Protein AF-A0A7C5DK34-F1 (afdb_monomer_lite)

Structure (mmCIF, N/CA/C/O backbone):
data_AF-A0A7C5DK34-F1
#
_entry.id   AF-A0A7C5DK34-F1
#
loop_
_atom_site.group_PDB
_atom_site.id
_atom_site.type_symbol
_atom_site.label_atom_id
_atom_site.label_alt_id
_atom_site.label_comp_id
_atom_site.label_asym_id
_atom_site.label_entity_id
_atom_site.label_seq_id
_atom_site.pdbx_PDB_ins_code
_atom_site.Cartn_x
_atom_site.Cartn_y
_atom_site.Cartn_z
_atom_site.occupancy
_atom_site.B_iso_or_equiv
_atom_site.auth_seq_id
_atom_site.auth_comp_id
_atom_site.auth_asym_id
_atom_site.auth_atom_id
_atom_site.pdbx_PDB_model_num
ATOM 1 N N . MET A 1 1 ? -11.237 4.353 5.960 1.00 85.38 1 MET A N 1
ATOM 2 C CA . MET A 1 1 ? -10.037 3.508 5.746 1.00 85.38 1 MET A CA 1
ATOM 3 C C . MET A 1 1 ? -8.836 4.370 5.378 1.00 85.38 1 MET A C 1
ATOM 5 O O . MET A 1 1 ? -8.952 5.247 4.531 1.00 85.38 1 MET A O 1
ATOM 9 N N . LYS A 1 2 ? -7.676 4.144 5.995 1.00 88.75 2 LYS A N 1
ATOM 10 C CA . LYS A 1 2 ? -6.432 4.880 5.730 1.00 88.75 2 LYS A CA 1
ATOM 11 C C . LYS A 1 2 ? -5.481 4.035 4.894 1.00 88.75 2 LYS A C 1
ATOM 13 O O . LYS A 1 2 ? -5.095 2.943 5.308 1.00 88.75 2 LYS A O 1
ATOM 18 N N . VAL A 1 3 ? -5.072 4.565 3.749 1.00 89.31 3 VAL A N 1
ATOM 19 C CA . VAL A 1 3 ? -4.188 3.882 2.805 1.00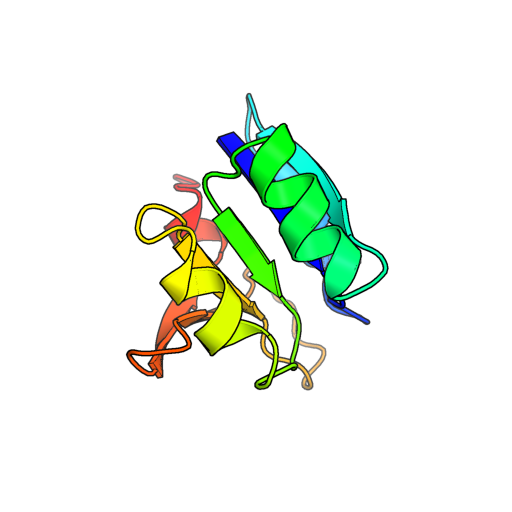 89.31 3 VAL A CA 1
ATOM 20 C C . VAL A 1 3 ? -2.881 4.655 2.687 1.00 89.31 3 VAL A C 1
ATOM 22 O O . VAL A 1 3 ? -2.892 5.854 2.413 1.00 89.31 3 VAL A O 1
ATOM 25 N N . LEU A 1 4 ? -1.749 3.977 2.883 1.00 89.25 4 LEU A N 1
ATOM 26 C CA . LEU A 1 4 ? -0.423 4.546 2.641 1.00 89.25 4 LEU A CA 1
ATOM 27 C C . LEU A 1 4 ? 0.146 4.018 1.326 1.00 89.25 4 LEU A C 1
ATOM 29 O O . LEU A 1 4 ? 0.258 2.812 1.119 1.00 89.25 4 LEU A O 1
ATOM 33 N N . LEU A 1 5 ? 0.534 4.936 0.454 1.00 89.19 5 LEU A N 1
ATOM 34 C CA . LEU A 1 5 ? 1.087 4.660 -0.861 1.00 89.19 5 LEU A CA 1
ATOM 35 C C . LEU A 1 5 ? 2.592 4.930 -0.860 1.00 89.19 5 LEU A C 1
ATOM 37 O O . LEU A 1 5 ? 3.039 5.989 -0.410 1.00 89.19 5 LEU A O 1
ATOM 41 N N . TYR A 1 6 ? 3.379 3.991 -1.385 1.00 87.56 6 TYR A N 1
ATOM 42 C CA . TYR A 1 6 ? 4.830 4.142 -1.477 1.00 87.56 6 TYR A CA 1
ATOM 43 C C . TYR A 1 6 ? 5.406 3.548 -2.769 1.00 87.56 6 TYR A C 1
ATOM 45 O O . TYR A 1 6 ? 5.197 2.378 -3.087 1.00 87.56 6 TYR A O 1
ATOM 53 N N . ASN A 1 7 ? 6.201 4.351 -3.484 1.00 82.69 7 ASN A N 1
ATOM 54 C CA . ASN A 1 7 ? 6.991 3.938 -4.653 1.00 82.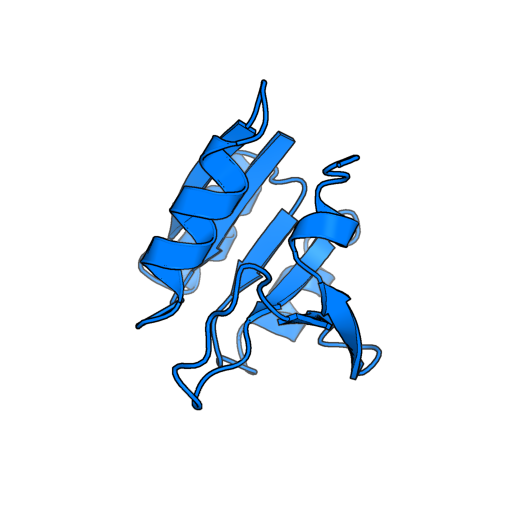69 7 ASN A CA 1
ATOM 55 C C . ASN A 1 7 ? 6.199 3.153 -5.722 1.00 82.69 7 ASN A C 1
ATOM 57 O O . ASN A 1 7 ? 6.657 2.131 -6.225 1.00 82.69 7 ASN A O 1
ATOM 61 N N . LEU A 1 8 ? 4.997 3.621 -6.063 1.00 76.25 8 LEU A N 1
ATOM 62 C CA . LEU A 1 8 ? 4.074 2.935 -6.981 1.00 76.25 8 LEU A CA 1
ATOM 63 C C . LEU A 1 8 ? 4.372 3.159 -8.473 1.00 76.25 8 LEU A C 1
ATOM 65 O O . LEU A 1 8 ? 3.707 2.563 -9.317 1.00 76.25 8 LEU A O 1
ATOM 69 N N . LYS A 1 9 ? 5.361 4.003 -8.804 1.00 78.62 9 LYS A N 1
ATOM 70 C CA . LYS A 1 9 ? 5.732 4.376 -10.181 1.00 78.62 9 LYS A CA 1
ATOM 71 C C . LYS A 1 9 ? 4.485 4.644 -11.051 1.00 78.62 9 LYS A C 1
ATOM 73 O O . LYS A 1 9 ? 3.650 5.465 -10.682 1.00 78.62 9 LYS A O 1
ATOM 78 N N . ASN A 1 10 ? 4.341 3.929 -12.167 1.00 69.88 10 ASN A N 1
ATOM 79 C CA . ASN A 1 10 ? 3.285 4.109 -13.165 1.00 69.88 10 ASN A CA 1
ATOM 80 C C . ASN A 1 10 ? 1.896 3.655 -12.683 1.00 69.88 10 ASN A C 1
ATOM 82 O O . ASN A 1 10 ? 0.890 4.081 -13.241 1.00 69.88 10 ASN A O 1
ATOM 86 N N . ALA A 1 11 ? 1.819 2.830 -11.635 1.00 70.25 11 ALA A N 1
ATOM 87 C CA . ALA A 1 11 ? 0.550 2.329 -11.110 1.00 70.25 11 ALA A CA 1
ATOM 88 C C . ALA A 1 11 ? -0.200 3.363 -10.249 1.00 70.25 11 ALA A C 1
ATOM 90 O O . ALA A 1 11 ? -1.363 3.151 -9.908 1.00 70.25 11 ALA A O 1
ATOM 91 N N . ILE A 1 12 ? 0.446 4.480 -9.882 1.00 78.88 12 ILE A N 1
ATOM 92 C CA . ILE A 1 12 ? -0.090 5.433 -8.900 1.00 78.88 12 ILE A CA 1
ATOM 93 C C . ILE A 1 12 ? -1.428 6.049 -9.326 1.00 78.88 12 ILE A C 1
ATOM 95 O O . ILE A 1 12 ? -2.330 6.146 -8.500 1.00 78.88 12 ILE A O 1
ATOM 99 N N . ILE A 1 13 ? -1.580 6.407 -10.606 1.00 78.50 13 ILE A N 1
ATOM 100 C CA . ILE A 1 13 ? -2.793 7.059 -11.123 1.00 78.50 13 ILE A CA 1
ATOM 101 C C . ILE A 1 13 ? -3.981 6.098 -11.030 1.00 78.50 13 ILE A C 1
ATOM 103 O O . ILE A 1 13 ? -4.988 6.429 -10.415 1.00 78.50 13 ILE A O 1
ATOM 107 N N . GLY A 1 14 ? -3.832 4.870 -11.539 1.00 74.94 14 GLY A N 1
ATOM 108 C CA . GLY A 1 14 ? -4.902 3.870 -11.488 1.00 74.94 14 GLY A CA 1
ATOM 109 C C . GLY A 1 14 ? -5.302 3.489 -10.059 1.00 74.94 14 GLY A C 1
ATOM 110 O O . GLY A 1 14 ? -6.472 3.205 -9.794 1.00 74.94 14 GLY A O 1
ATOM 111 N N . ILE A 1 15 ? -4.345 3.497 -9.123 1.00 79.75 15 ILE A N 1
ATOM 112 C CA . ILE A 1 15 ? -4.610 3.236 -7.703 1.00 79.75 15 ILE A CA 1
ATOM 113 C C . ILE A 1 15 ? -5.427 4.374 -7.106 1.00 79.75 15 ILE A C 1
ATOM 115 O O . ILE A 1 15 ? -6.449 4.109 -6.481 1.00 79.75 15 ILE A O 1
ATOM 119 N N . ILE A 1 16 ? -5.012 5.625 -7.319 1.00 82.06 16 ILE A N 1
ATOM 120 C CA . ILE A 1 16 ? -5.743 6.798 -6.832 1.00 82.06 16 ILE A CA 1
ATOM 121 C C . ILE A 1 16 ? -7.166 6.807 -7.403 1.00 82.06 16 ILE A C 1
ATOM 123 O O . ILE A 1 16 ? -8.116 6.938 -6.637 1.00 82.06 16 ILE A O 1
ATOM 127 N N . ASP A 1 17 ? -7.329 6.573 -8.706 1.00 81.50 17 ASP A N 1
ATOM 128 C CA . ASP A 1 17 ? -8.644 6.523 -9.358 1.00 81.50 17 ASP A CA 1
ATOM 129 C C . ASP A 1 17 ? -9.544 5.415 -8.800 1.00 81.50 17 ASP A C 1
ATOM 131 O O . ASP A 1 17 ? -10.760 5.581 -8.716 1.00 81.50 17 ASP A O 1
ATOM 135 N N . SER A 1 18 ? -8.971 4.273 -8.413 1.00 78.88 18 SER A N 1
ATOM 136 C CA . SER A 1 18 ? -9.728 3.166 -7.817 1.00 78.88 18 SER A CA 1
ATOM 137 C C . SER A 1 18 ? -10.109 3.450 -6.365 1.00 78.88 18 SER A C 1
ATOM 139 O O . SER A 1 18 ? -11.231 3.160 -5.959 1.00 78.88 18 SER A O 1
ATOM 141 N N . LEU A 1 19 ? -9.202 4.047 -5.588 1.00 83.38 19 LEU A N 1
ATOM 142 C CA . LEU A 1 19 ? -9.441 4.400 -4.187 1.00 83.38 19 LEU A CA 1
ATOM 143 C C . LEU A 1 19 ? -10.425 5.571 -4.047 1.00 83.38 19 LEU A C 1
ATOM 145 O O . LEU A 1 19 ? -11.255 5.553 -3.147 1.00 83.38 19 LEU A O 1
ATOM 149 N N . ASN A 1 20 ? -10.401 6.544 -4.961 1.00 81.00 20 ASN A N 1
ATOM 150 C CA . ASN A 1 20 ? -11.334 7.678 -4.966 1.00 81.00 20 ASN A CA 1
ATOM 151 C C . ASN A 1 20 ? -12.798 7.280 -5.214 1.00 81.00 20 ASN A C 1
ATOM 153 O O . ASN A 1 20 ? -13.691 8.088 -4.984 1.00 81.00 20 ASN A O 1
ATOM 157 N N . LYS A 1 21 ? -13.064 6.057 -5.694 1.00 78.88 21 LYS A N 1
ATOM 158 C CA . LYS A 1 21 ? -14.432 5.532 -5.867 1.00 78.88 21 LYS A CA 1
ATOM 159 C C . LYS A 1 21 ? -15.068 5.073 -4.559 1.00 78.88 21 LYS A C 1
ATOM 161 O O . LYS A 1 21 ? -16.231 4.684 -4.567 1.00 78.88 21 LYS A O 1
ATOM 166 N N . LEU A 1 22 ? -14.305 5.050 -3.472 1.00 77.19 22 LEU A N 1
ATOM 167 C CA . LEU A 1 22 ? -14.803 4.661 -2.169 1.00 77.19 22 LEU A CA 1
ATOM 168 C C . LEU A 1 22 ? -15.038 5.873 -1.290 1.00 77.19 22 LEU A C 1
ATOM 170 O O . LEU A 1 22 ? -14.166 6.729 -1.139 1.00 77.19 22 LEU A O 1
ATOM 174 N N . ASP A 1 23 ? -16.189 5.864 -0.634 1.00 74.25 23 ASP A N 1
ATOM 175 C CA . ASP A 1 23 ? -16.466 6.789 0.446 1.00 74.25 23 ASP A CA 1
ATOM 176 C C . ASP A 1 23 ? -15.570 6.471 1.655 1.00 74.25 23 ASP A C 1
ATOM 178 O O . ASP A 1 23 ? -15.286 5.312 1.970 1.00 74.25 23 ASP A O 1
ATOM 182 N N . ASP A 1 24 ? -15.125 7.526 2.340 1.00 83.31 24 ASP A N 1
ATOM 183 C CA . ASP A 1 24 ? -14.390 7.442 3.608 1.00 83.31 24 ASP A CA 1
ATOM 184 C C . ASP A 1 24 ? -12.972 6.827 3.507 1.00 83.31 24 ASP A C 1
ATOM 186 O O . ASP A 1 24 ? -12.488 6.136 4.412 1.00 83.31 24 ASP A O 1
ATOM 190 N N . ILE A 1 25 ? -12.261 7.085 2.400 1.00 84.44 25 ILE A N 1
ATOM 191 C CA . ILE A 1 25 ? -10.827 6.792 2.246 1.00 84.44 25 ILE A CA 1
ATOM 192 C C . ILE A 1 25 ? -9.954 8.020 2.541 1.00 84.44 25 ILE A C 1
ATOM 194 O O . ILE A 1 25 ? -10.191 9.118 2.052 1.00 84.44 25 ILE A O 1
ATOM 198 N N . SER A 1 26 ? -8.866 7.813 3.286 1.00 88.50 26 SER A N 1
ATOM 199 C CA . SER A 1 26 ? -7.773 8.780 3.441 1.00 88.50 26 SER A CA 1
ATOM 200 C C . SER A 1 26 ? -6.499 8.239 2.801 1.00 88.50 26 SER A C 1
ATOM 202 O O . SER A 1 26 ? -5.946 7.237 3.263 1.00 88.50 26 SER A O 1
ATOM 204 N N . ILE A 1 27 ? -6.031 8.899 1.741 1.00 89.00 27 ILE A N 1
ATOM 205 C CA . ILE A 1 27 ? -4.817 8.518 1.013 1.00 89.00 27 ILE A CA 1
ATOM 206 C C . ILE A 1 27 ? -3.633 9.324 1.550 1.00 89.00 27 ILE A C 1
ATOM 208 O O . ILE A 1 27 ? -3.665 10.552 1.595 1.00 89.00 27 ILE A O 1
ATOM 212 N N . HIS A 1 28 ? -2.568 8.628 1.930 1.00 90.88 28 HIS A N 1
ATOM 213 C CA . HIS A 1 28 ? -1.309 9.215 2.372 1.00 90.88 28 HIS A CA 1
ATOM 214 C C . HIS A 1 28 ? -0.163 8.721 1.494 1.00 90.88 28 HIS A C 1
ATOM 216 O O . HIS A 1 28 ? -0.182 7.589 1.015 1.00 90.88 28 HIS A O 1
ATOM 222 N N . PHE A 1 29 ? 0.865 9.548 1.322 1.00 89.19 29 PHE A N 1
ATOM 223 C CA . PHE A 1 29 ? 2.016 9.234 0.479 1.00 89.19 29 PHE A CA 1
ATOM 224 C C . PHE A 1 29 ? 3.300 9.243 1.302 1.00 89.19 29 PHE A C 1
ATOM 226 O O . PHE A 1 29 ? 3.522 10.150 2.102 1.00 89.19 29 PHE A O 1
ATOM 233 N N . ALA A 1 30 ? 4.156 8.251 1.076 1.00 87.62 30 ALA A N 1
ATOM 234 C CA . ALA A 1 30 ? 5.526 8.230 1.571 1.00 87.62 30 ALA A CA 1
ATOM 235 C C . ALA A 1 30 ? 6.500 8.400 0.399 1.00 87.62 30 ALA A C 1
ATOM 237 O O . ALA A 1 30 ? 6.329 7.777 -0.651 1.00 87.62 30 ALA A O 1
ATOM 238 N N . VAL A 1 31 ? 7.535 9.222 0.588 1.00 83.06 31 VAL A N 1
ATOM 239 C CA . VAL A 1 31 ? 8.550 9.495 -0.447 1.00 83.06 31 VAL A CA 1
ATOM 240 C C . VAL A 1 31 ? 9.835 8.688 -0.243 1.00 83.06 31 VAL A C 1
ATOM 242 O O . VAL A 1 31 ? 10.542 8.408 -1.206 1.00 83.06 31 VAL A O 1
ATOM 245 N N . SER A 1 32 ? 10.110 8.229 0.981 1.00 84.38 32 SER A N 1
ATOM 246 C CA . SER A 1 32 ? 11.254 7.372 1.313 1.00 84.38 32 SER A CA 1
ATOM 247 C C . SER A 1 32 ? 10.856 6.185 2.197 1.00 84.38 32 SER A C 1
ATOM 249 O O . SER A 1 32 ? 9.787 6.191 2.804 1.00 84.38 32 SER A O 1
ATOM 251 N N . GLU A 1 33 ? 11.724 5.171 2.312 1.00 80.69 33 GLU A N 1
ATOM 252 C CA . GLU A 1 33 ? 11.482 4.021 3.203 1.00 80.69 33 GLU A CA 1
ATOM 253 C C . GLU A 1 33 ? 11.288 4.470 4.660 1.00 80.69 33 GLU A C 1
ATOM 255 O O . GLU A 1 33 ? 10.383 3.995 5.343 1.00 80.69 33 GLU A O 1
ATOM 260 N N . ASN A 1 34 ? 12.093 5.438 5.114 1.00 81.50 34 ASN A N 1
ATOM 261 C CA . ASN A 1 34 ? 12.012 6.011 6.460 1.00 81.50 34 ASN A CA 1
ATOM 262 C C . ASN A 1 34 ? 10.677 6.725 6.708 1.00 81.50 34 ASN A C 1
ATOM 264 O O . ASN A 1 34 ? 10.135 6.667 7.820 1.00 81.50 34 ASN A O 1
ATOM 268 N N . ASP A 1 35 ? 10.121 7.352 5.671 1.00 85.50 35 ASP A N 1
ATOM 269 C CA . ASP A 1 35 ? 8.801 7.972 5.746 1.00 85.50 35 ASP A CA 1
ATOM 270 C C . ASP A 1 35 ? 7.705 6.929 5.861 1.00 85.50 35 ASP A C 1
ATOM 272 O O . ASP A 1 35 ? 6.765 7.153 6.618 1.00 85.50 35 ASP A O 1
ATOM 276 N N . VAL A 1 36 ? 7.831 5.768 5.202 1.00 84.69 36 VAL A N 1
ATOM 277 C CA . VAL A 1 36 ? 6.837 4.694 5.346 1.00 84.69 36 VAL A CA 1
ATOM 278 C C . VAL A 1 36 ? 6.682 4.330 6.819 1.00 84.69 36 VAL A C 1
ATOM 280 O O . VAL A 1 36 ? 5.561 4.303 7.320 1.00 84.69 36 VAL A O 1
ATOM 283 N N . PHE A 1 37 ? 7.781 4.140 7.552 1.00 82.62 37 PHE A N 1
ATOM 284 C CA . PHE A 1 37 ? 7.720 3.822 8.983 1.00 82.62 37 PHE A CA 1
ATOM 285 C C . PHE A 1 37 ? 7.163 4.978 9.818 1.00 82.62 37 PHE A C 1
ATOM 287 O O . PHE A 1 37 ? 6.293 4.776 10.668 1.00 82.62 37 PHE A O 1
ATOM 294 N N . SER A 1 38 ? 7.664 6.191 9.585 1.00 85.31 38 SER A N 1
ATOM 295 C CA . SER A 1 38 ? 7.309 7.372 10.379 1.00 85.31 38 SER A CA 1
ATOM 296 C C . SER A 1 38 ? 5.848 7.774 10.189 1.00 85.31 38 SER A C 1
ATOM 298 O O . SER A 1 38 ? 5.152 8.072 11.159 1.00 85.31 38 SER A O 1
ATOM 300 N N . ILE A 1 39 ? 5.365 7.743 8.947 1.00 87.56 39 ILE A N 1
ATOM 301 C CA . ILE A 1 39 ? 3.971 8.007 8.599 1.00 87.56 39 ILE A CA 1
ATOM 302 C C . ILE A 1 39 ? 3.097 6.873 9.120 1.00 87.56 39 ILE A C 1
ATOM 304 O O . ILE A 1 39 ? 2.108 7.168 9.786 1.00 87.56 39 ILE A O 1
ATOM 308 N N . SER A 1 40 ? 3.487 5.604 8.933 1.00 85.12 40 SER A N 1
ATOM 309 C CA . SER A 1 40 ? 2.708 4.460 9.435 1.00 85.12 40 SER A CA 1
ATOM 310 C C . SER A 1 40 ? 2.451 4.551 10.938 1.00 85.12 40 SER A C 1
ATOM 312 O O . SER A 1 40 ? 1.320 4.359 11.374 1.00 85.12 40 SER A O 1
ATOM 314 N N . LYS A 1 41 ? 3.457 4.940 11.735 1.00 84.56 41 LYS A N 1
ATOM 315 C CA . LYS A 1 41 ? 3.287 5.158 13.183 1.00 84.56 41 LYS A CA 1
ATOM 316 C C . LYS A 1 41 ? 2.304 6.283 13.517 1.00 84.56 41 LYS A C 1
ATOM 318 O O . LYS A 1 41 ? 1.581 6.177 14.504 1.00 84.56 41 LYS A O 1
ATOM 323 N N . LYS A 1 42 ? 2.292 7.361 12.726 1.00 86.44 42 LYS A N 1
ATOM 324 C CA . LYS A 1 42 ? 1.439 8.538 12.956 1.00 86.44 42 LYS A CA 1
ATOM 325 C C . LYS A 1 42 ? -0.009 8.286 12.552 1.00 86.44 42 LYS A C 1
ATOM 327 O O . LYS A 1 42 ? -0.917 8.586 13.318 1.00 86.44 42 LYS A O 1
ATOM 332 N N . ILE A 1 43 ? -0.224 7.763 11.347 1.00 87.69 43 ILE A N 1
ATOM 333 C CA . ILE A 1 43 ? -1.569 7.647 10.773 1.00 87.69 43 ILE A CA 1
ATOM 334 C C . ILE A 1 43 ? -2.240 6.321 11.127 1.00 87.69 43 ILE A C 1
ATOM 336 O O . ILE A 1 43 ? -3.470 6.284 11.129 1.00 87.69 43 ILE A O 1
ATOM 340 N N . LYS A 1 44 ? -1.446 5.283 11.448 1.00 86.75 44 LYS A N 1
ATOM 341 C CA . LYS A 1 44 ? -1.871 3.884 11.619 1.00 86.75 44 LYS A CA 1
ATOM 342 C C . LYS A 1 44 ? -2.724 3.423 10.426 1.00 86.75 44 LYS A C 1
ATOM 344 O O . LYS A 1 44 ? -3.945 3.373 10.553 1.00 86.75 44 LYS A O 1
ATOM 349 N N . PRO A 1 45 ? -2.115 3.215 9.243 1.00 87.62 45 PRO A N 1
ATOM 350 C CA . PRO A 1 45 ? -2.861 2.880 8.039 1.00 87.62 45 PRO A CA 1
ATOM 351 C C . PRO A 1 45 ? -3.417 1.459 8.139 1.00 87.62 45 PRO A C 1
ATOM 353 O O . PRO A 1 45 ? -2.750 0.578 8.671 1.00 87.62 45 PRO A O 1
ATOM 356 N N . ASP A 1 46 ? -4.607 1.237 7.590 1.00 86.44 46 ASP A N 1
ATOM 357 C CA . ASP A 1 46 ? -5.207 -0.099 7.499 1.00 86.44 46 ASP A CA 1
ATOM 358 C C . ASP A 1 46 ? -4.509 -0.923 6.405 1.00 86.44 46 ASP A C 1
ATOM 360 O O . ASP A 1 46 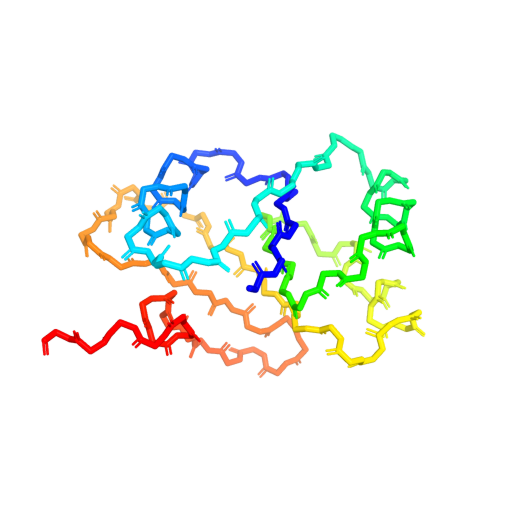? -4.286 -2.128 6.541 1.00 86.44 46 ASP A O 1
ATOM 364 N N . ILE A 1 47 ? -4.151 -0.244 5.308 1.00 86.19 47 ILE A N 1
ATOM 365 C CA . ILE A 1 47 ? -3.551 -0.835 4.114 1.00 86.19 47 ILE A CA 1
ATOM 366 C C . ILE A 1 47 ? -2.323 -0.029 3.698 1.00 86.19 47 ILE A C 1
ATOM 368 O O . ILE A 1 47 ? -2.336 1.205 3.686 1.00 86.19 47 ILE A O 1
ATOM 372 N N . ILE A 1 48 ? -1.273 -0.730 3.280 1.00 87.06 48 ILE A N 1
ATOM 373 C CA . ILE A 1 48 ? -0.108 -0.128 2.637 1.00 87.06 48 ILE A CA 1
ATOM 374 C C . ILE A 1 48 ? 0.077 -0.759 1.266 1.00 87.06 48 ILE A C 1
ATOM 376 O O . ILE A 1 48 ? 0.259 -1.972 1.146 1.00 87.06 48 ILE A O 1
ATOM 380 N N . LEU A 1 49 ? 0.049 0.084 0.237 1.00 86.31 49 LEU A N 1
ATOM 381 C CA . LEU A 1 49 ? 0.336 -0.303 -1.136 1.00 86.31 49 LEU A CA 1
ATOM 382 C C . LEU A 1 49 ? 1.753 0.143 -1.473 1.00 86.31 49 LEU A C 1
ATOM 384 O O . LEU A 1 49 ? 2.059 1.338 -1.530 1.00 86.31 49 LEU A O 1
ATOM 388 N N . ILE A 1 50 ? 2.621 -0.834 -1.697 1.00 84.06 50 ILE A N 1
ATOM 389 C CA . ILE A 1 50 ? 3.999 -0.604 -2.117 1.00 84.06 50 ILE A CA 1
ATOM 390 C C . ILE A 1 50 ? 4.163 -1.024 -3.571 1.00 84.06 50 ILE A C 1
ATOM 392 O O . ILE A 1 50 ? 3.577 -2.012 -4.006 1.00 84.06 50 ILE A O 1
ATOM 396 N N . GLY A 1 51 ? 4.985 -0.311 -4.333 1.00 79.19 51 GLY A N 1
ATOM 397 C CA . GLY A 1 51 ? 5.399 -0.816 -5.640 1.00 79.19 51 GLY A CA 1
ATOM 398 C C . GLY A 1 51 ? 6.372 -1.986 -5.509 1.00 79.19 51 GLY A C 1
ATOM 399 O O . GLY A 1 51 ? 6.544 -2.579 -4.441 1.00 79.19 51 GLY A O 1
ATOM 400 N N . ASN A 1 52 ? 7.062 -2.300 -6.604 1.00 71.12 52 ASN A N 1
ATOM 40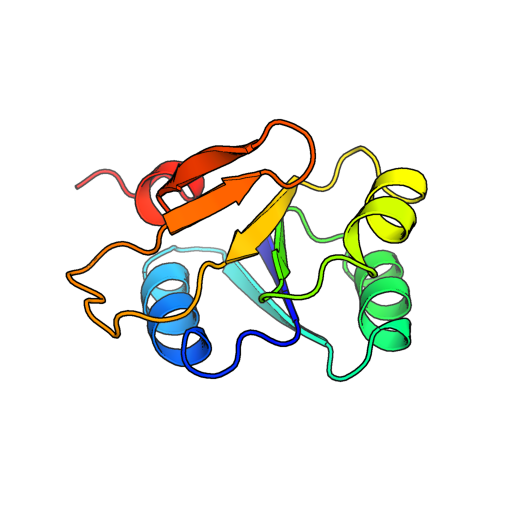1 C CA . ASN A 1 52 ? 8.016 -3.404 -6.667 1.00 71.12 52 ASN A CA 1
ATOM 402 C C . ASN A 1 52 ? 9.296 -3.116 -5.846 1.00 71.12 52 ASN A C 1
ATOM 404 O O . ASN A 1 52 ? 10.345 -2.785 -6.393 1.00 71.12 52 ASN A O 1
ATOM 408 N N . ASN A 1 53 ? 9.208 -3.205 -4.512 1.00 66.31 53 ASN A N 1
ATOM 409 C CA . ASN A 1 53 ? 10.337 -3.070 -3.591 1.00 66.31 53 ASN A CA 1
ATOM 410 C C . ASN A 1 53 ? 10.288 -4.134 -2.479 1.00 66.31 53 ASN A C 1
ATOM 412 O O . ASN A 1 53 ? 9.651 -3.967 -1.440 1.00 66.31 53 ASN A O 1
ATOM 416 N N . LYS A 1 54 ? 11.034 -5.226 -2.686 1.00 62.38 54 LYS A N 1
ATOM 417 C CA . LYS A 1 54 ? 11.074 -6.395 -1.790 1.00 62.38 54 LYS A CA 1
ATOM 418 C C . LYS A 1 54 ? 11.740 -6.132 -0.430 1.00 62.38 54 LYS A C 1
ATOM 420 O O . LYS A 1 54 ? 11.534 -6.911 0.495 1.00 62.38 54 LYS A O 1
ATOM 425 N N . LYS A 1 55 ? 12.544 -5.069 -0.281 1.00 65.31 55 LYS A N 1
ATOM 426 C CA . LYS A 1 55 ? 13.363 -4.840 0.930 1.00 65.31 55 LYS A CA 1
ATOM 427 C C . LYS A 1 55 ? 12.589 -4.222 2.099 1.00 65.31 55 LYS A C 1
ATOM 429 O O . LYS A 1 55 ? 12.938 -4.458 3.252 1.00 65.31 55 LYS A O 1
ATOM 434 N N . ILE A 1 56 ? 11.534 -3.463 1.813 1.00 65.00 56 ILE A N 1
ATOM 435 C CA . ILE A 1 56 ? 10.747 -2.730 2.825 1.00 65.00 56 ILE A CA 1
ATOM 436 C C . ILE A 1 56 ? 9.766 -3.647 3.556 1.00 65.00 56 ILE A C 1
ATOM 438 O O . ILE A 1 56 ? 9.492 -3.472 4.742 1.00 65.00 56 ILE A O 1
ATOM 442 N N . ILE A 1 57 ? 9.290 -4.664 2.843 1.00 66.81 57 ILE A N 1
ATOM 443 C CA . ILE A 1 57 ? 8.232 -5.590 3.244 1.00 66.81 57 ILE A CA 1
ATOM 444 C C . ILE A 1 57 ? 8.479 -6.234 4.610 1.00 66.81 57 ILE A C 1
ATOM 446 O O . ILE A 1 57 ? 7.608 -6.131 5.477 1.00 66.81 57 ILE A O 1
ATOM 450 N N . PRO A 1 58 ? 9.643 -6.867 4.861 1.00 60.12 58 PRO A N 1
ATOM 451 C CA . PRO A 1 58 ? 9.812 -7.666 6.070 1.00 60.12 58 PRO A CA 1
ATOM 452 C C . PRO A 1 58 ? 9.934 -6.785 7.316 1.00 60.12 58 PRO A C 1
ATOM 454 O O . PRO A 1 58 ? 9.426 -7.129 8.379 1.00 60.12 58 PRO A O 1
ATOM 457 N N . LYS A 1 59 ? 10.571 -5.612 7.185 1.00 68.31 59 LYS A N 1
ATOM 458 C CA . LYS A 1 59 ? 10.737 -4.669 8.298 1.00 68.31 59 LYS A CA 1
ATOM 459 C C . LYS A 1 59 ? 9.412 -4.044 8.716 1.00 68.31 59 LYS A C 1
ATOM 461 O O . LYS A 1 59 ? 9.222 -3.794 9.903 1.00 68.31 59 LYS A O 1
ATOM 466 N N . LEU A 1 60 ? 8.513 -3.772 7.772 1.00 68.38 60 LEU A N 1
ATOM 467 C CA . LEU A 1 60 ? 7.244 -3.116 8.072 1.00 68.38 60 LEU A CA 1
ATOM 468 C C . LEU A 1 60 ? 6.269 -4.037 8.809 1.00 68.38 60 LEU A C 1
ATOM 470 O O . LEU A 1 60 ? 5.725 -3.646 9.841 1.00 68.38 60 LEU A O 1
ATOM 474 N N . LEU A 1 61 ? 6.125 -5.269 8.311 1.00 63.91 61 LEU A N 1
ATOM 475 C CA . LEU A 1 61 ? 5.271 -6.300 8.906 1.00 63.91 61 LEU A CA 1
ATOM 476 C C . LEU A 1 61 ? 5.715 -6.667 10.326 1.00 63.91 61 LEU A C 1
ATOM 478 O O . LEU A 1 61 ? 4.879 -6.885 11.194 1.00 63.91 61 LEU A O 1
ATOM 482 N N . ALA A 1 62 ? 7.025 -6.665 10.588 1.00 61.38 62 ALA A N 1
ATOM 483 C CA . ALA A 1 62 ? 7.560 -6.925 11.922 1.00 61.38 62 ALA A CA 1
ATOM 484 C C . ALA A 1 62 ? 7.160 -5.864 12.967 1.00 61.38 62 ALA A C 1
ATOM 486 O O . ALA A 1 62 ? 7.116 -6.170 14.154 1.00 61.38 62 ALA A O 1
ATOM 487 N N . HIS A 1 63 ? 6.883 -4.624 12.550 1.00 63.78 63 HIS A N 1
ATOM 488 C CA . HIS A 1 63 ? 6.558 -3.528 13.470 1.00 63.78 63 HIS A CA 1
ATOM 489 C C . HIS A 1 63 ? 5.058 -3.276 13.619 1.00 63.78 63 HIS A C 1
ATOM 491 O O . HIS A 1 63 ? 4.654 -2.646 14.593 1.00 63.78 63 HIS A O 1
ATOM 497 N N . ASN A 1 64 ? 4.244 -3.711 12.657 1.00 69.19 64 ASN A N 1
ATOM 498 C CA . ASN A 1 64 ? 2.803 -3.486 12.667 1.00 69.19 64 ASN A CA 1
ATOM 499 C C . ASN A 1 64 ? 2.093 -4.702 12.045 1.00 69.19 64 ASN A C 1
ATOM 501 O O . ASN A 1 64 ? 1.805 -4.687 10.846 1.00 69.19 64 ASN A O 1
ATOM 505 N N . PRO A 1 65 ? 1.839 -5.761 12.833 1.00 68.94 65 PRO A N 1
ATOM 506 C CA . PRO A 1 65 ? 1.257 -7.003 12.322 1.00 68.94 65 PRO A CA 1
ATOM 507 C C . PRO A 1 65 ? -0.191 -6.838 11.842 1.00 68.94 65 PRO A C 1
ATOM 509 O O . PRO A 1 65 ? -0.636 -7.603 10.993 1.00 68.94 65 PRO A O 1
ATOM 512 N N . ASP A 1 66 ? -0.902 -5.825 12.341 1.00 74.38 66 ASP A N 1
ATOM 513 C CA . ASP A 1 66 ? -2.304 -5.562 11.994 1.00 74.38 66 ASP A CA 1
ATOM 514 C C . ASP A 1 66 ? -2.471 -4.866 10.632 1.00 74.38 66 ASP A C 1
ATOM 516 O O . ASP A 1 66 ? -3.584 -4.741 10.124 1.00 74.38 66 ASP A O 1
ATOM 520 N N . ILE A 1 67 ? -1.374 -4.392 10.032 1.00 79.00 67 ILE A N 1
ATOM 521 C CA . ILE A 1 67 ? -1.410 -3.673 8.760 1.00 79.00 67 ILE A CA 1
ATOM 522 C C . ILE A 1 67 ? -1.433 -4.661 7.601 1.00 79.00 67 ILE A C 1
ATOM 524 O O . ILE A 1 67 ? -0.562 -5.525 7.473 1.00 79.00 67 ILE A O 1
ATOM 528 N N . GLN A 1 68 ? -2.370 -4.460 6.677 1.00 81.50 68 GLN A N 1
ATOM 529 C CA . GLN A 1 68 ? -2.397 -5.221 5.438 1.00 81.50 68 GLN A CA 1
ATOM 530 C C . GLN A 1 68 ? -1.420 -4.621 4.424 1.00 81.50 68 GLN A C 1
ATOM 532 O O . GLN A 1 68 ? -1.613 -3.518 3.909 1.00 81.50 68 GLN A O 1
ATOM 537 N N . LEU A 1 69 ? -0.351 -5.354 4.125 1.00 81.50 69 LEU A N 1
ATOM 538 C CA . LEU A 1 69 ? 0.660 -4.940 3.159 1.00 81.50 69 LEU A CA 1
ATOM 539 C C . LEU A 1 69 ? 0.449 -5.653 1.825 1.00 81.50 69 LEU A C 1
ATOM 541 O O . LEU A 1 69 ? 0.454 -6.883 1.766 1.00 81.50 69 LEU A O 1
ATOM 545 N N . PHE A 1 70 ? 0.364 -4.880 0.747 1.00 81.44 70 PHE A N 1
ATOM 546 C CA . PHE A 1 70 ? 0.251 -5.413 -0.603 1.00 81.44 70 PHE A CA 1
ATOM 547 C C . PHE A 1 70 ? 1.285 -4.806 -1.535 1.00 81.44 70 PHE A C 1
ATOM 549 O O . PHE A 1 70 ? 1.506 -3.595 -1.554 1.00 81.44 70 PHE A O 1
ATOM 556 N N . GLN A 1 71 ? 1.894 -5.671 -2.338 1.00 79.12 71 GLN A N 1
ATOM 557 C CA . GLN A 1 71 ? 2.773 -5.272 -3.416 1.00 79.12 71 GLN A CA 1
ATOM 558 C C . GLN A 1 71 ? 1.972 -5.116 -4.704 1.00 79.12 71 GLN A C 1
ATOM 560 O O . GLN A 1 71 ? 1.271 -6.031 -5.126 1.00 79.12 71 GLN A O 1
ATOM 565 N N . VAL A 1 72 ? 2.108 -3.967 -5.346 1.00 76.25 72 VAL A N 1
ATOM 566 C CA . VAL A 1 72 ? 1.519 -3.694 -6.651 1.00 76.25 72 VAL A CA 1
ATOM 567 C C . VAL A 1 72 ? 2.469 -4.209 -7.727 1.00 76.25 72 VAL A C 1
ATOM 569 O O . VAL A 1 72 ? 3.656 -3.865 -7.735 1.00 76.25 72 VAL A O 1
ATOM 572 N N . GLY A 1 73 ? 1.955 -5.065 -8.610 1.00 64.44 73 GLY A N 1
ATOM 573 C CA . GLY A 1 73 ? 2.698 -5.550 -9.770 1.00 64.44 73 GLY A CA 1
ATOM 574 C C . GLY A 1 73 ? 2.896 -4.454 -10.825 1.00 64.44 73 GLY A C 1
ATOM 575 O O . GLY A 1 73 ? 1.969 -3.715 -11.147 1.00 64.44 73 GLY A O 1
ATOM 576 N N . ASP A 1 74 ? 4.108 -4.376 -11.369 1.00 57.91 74 ASP A N 1
ATOM 577 C CA . ASP A 1 74 ? 4.489 -3.657 -12.598 1.00 57.91 74 ASP A CA 1
ATOM 578 C C . ASP A 1 74 ? 4.717 -4.782 -13.644 1.00 57.91 74 ASP A C 1
ATOM 580 O O . ASP A 1 74 ? 5.219 -5.841 -13.271 1.00 57.91 74 ASP A O 1
ATOM 584 N N . GLU A 1 75 ? 4.273 -4.763 -14.906 1.00 46.62 75 GLU A N 1
ATOM 585 C CA . GLU A 1 75 ? 4.904 -3.981 -15.989 1.00 46.62 75 GLU A CA 1
ATOM 586 C C . GLU A 1 75 ? 4.134 -4.061 -17.337 1.00 46.62 75 GLU A C 1
ATOM 588 O O . GLU A 1 75 ? 4.698 -3.769 -18.386 1.00 46.62 75 GLU A O 1
ATOM 593 N N . SER A 1 76 ? 2.860 -4.478 -17.395 1.00 47.38 76 SER A N 1
ATOM 594 C CA . SER A 1 76 ? 2.195 -4.671 -18.709 1.00 47.38 76 SER A CA 1
ATOM 595 C C . SER A 1 76 ? 1.313 -3.515 -19.190 1.00 47.38 76 SER A C 1
ATOM 597 O O . SER A 1 76 ? 0.813 -3.574 -20.312 1.00 47.38 76 SER A O 1
ATOM 599 N N . GLY A 1 77 ? 1.086 -2.473 -18.380 1.00 42.75 77 GLY A N 1
ATOM 600 C CA . GLY A 1 77 ? 0.278 -1.311 -18.783 1.00 42.75 77 GLY A CA 1
ATOM 601 C C . GLY A 1 77 ? -1.178 -1.631 -19.163 1.00 42.75 77 GLY A C 1
ATOM 602 O O . GLY A 1 77 ? -1.901 -0.753 -19.623 1.00 42.75 77 GLY A O 1
ATOM 603 N N . LYS A 1 78 ? -1.647 -2.869 -18.961 1.00 44.12 78 LYS A N 1
ATOM 604 C CA . LYS A 1 78 ? -3.025 -3.286 -19.236 1.00 44.12 78 LYS A CA 1
ATOM 605 C C . LYS A 1 78 ? -3.882 -3.105 -17.988 1.00 44.12 78 LYS A C 1
ATOM 607 O O . LYS A 1 78 ? -4.415 -4.070 -17.449 1.00 44.12 78 LYS A O 1
ATOM 612 N N . TYR A 1 79 ? -4.022 -1.867 -17.518 1.00 50.75 79 TYR A N 1
ATOM 613 C CA . TYR A 1 79 ? -4.964 -1.541 -16.444 1.00 50.75 79 TYR A CA 1
ATOM 614 C C . TYR A 1 79 ? -6.390 -1.481 -17.005 1.00 50.75 79 TYR A C 1
ATOM 616 O O . TYR A 1 79 ? -7.013 -0.428 -17.093 1.00 50.75 79 TYR A O 1
ATOM 624 N N . ASN A 1 80 ? -6.915 -2.640 -17.403 1.00 44.62 80 ASN A N 1
ATOM 625 C CA . ASN A 1 80 ? -8.337 -2.814 -17.668 1.00 44.62 80 ASN A CA 1
ATOM 626 C C . ASN A 1 80 ? -9.069 -2.876 -16.317 1.00 44.62 80 ASN A C 1
ATOM 628 O O . ASN A 1 80 ? -9.372 -3.952 -15.813 1.00 44.62 80 ASN A O 1
ATOM 632 N N . ASN A 1 81 ? -9.351 -1.708 -15.735 1.00 54.47 81 ASN A N 1
ATOM 633 C CA . ASN A 1 81 ? -10.287 -1.473 -14.623 1.00 54.47 81 ASN A CA 1
ATOM 634 C C . ASN A 1 81 ? -10.028 -2.150 -13.255 1.00 54.47 81 ASN A C 1
ATOM 636 O O . ASN A 1 81 ? -10.767 -1.845 -12.316 1.00 54.47 81 ASN A O 1
ATOM 640 N N . ASP A 1 82 ? -9.031 -3.024 -13.097 1.00 65.00 82 ASP A N 1
ATOM 641 C CA . ASP A 1 82 ? -8.681 -3.632 -11.804 1.00 65.00 82 ASP A CA 1
ATOM 642 C C . ASP A 1 82 ? -7.158 -3.790 -11.652 1.00 65.00 82 ASP A C 1
ATOM 644 O O . ASP A 1 82 ? -6.460 -4.126 -12.609 1.00 65.00 82 ASP A O 1
ATOM 648 N N . ILE A 1 83 ? -6.639 -3.513 -10.454 1.00 70.38 83 ILE A N 1
ATOM 649 C CA . ILE A 1 83 ? -5.203 -3.564 -10.141 1.00 70.38 83 ILE A CA 1
ATOM 650 C C . ILE A 1 83 ? -4.921 -4.840 -9.364 1.00 70.38 83 ILE A C 1
ATOM 652 O O . ILE A 1 83 ? -5.495 -5.055 -8.299 1.00 70.38 83 ILE A O 1
ATOM 656 N N . GLU A 1 84 ? -4.018 -5.679 -9.866 1.00 73.00 84 GLU A N 1
ATOM 657 C CA . GLU A 1 84 ? -3.581 -6.856 -9.122 1.00 73.00 84 GLU A CA 1
ATOM 658 C C . GLU A 1 84 ? -2.582 -6.487 -8.024 1.00 73.00 84 GLU A C 1
ATOM 660 O O . GLU A 1 84 ? -1.559 -5.830 -8.243 1.00 73.00 84 GLU A O 1
ATOM 665 N N . LEU A 1 85 ? -2.894 -6.961 -6.826 1.00 75.06 85 LEU A N 1
ATOM 666 C CA . LEU A 1 85 ? -2.099 -6.847 -5.623 1.00 75.06 85 LEU A CA 1
ATOM 667 C C . LEU A 1 85 ? -1.580 -8.231 -5.245 1.00 75.06 85 LEU A C 1
ATOM 669 O O . LEU A 1 85 ? -2.333 -9.200 -5.200 1.00 75.06 85 LEU A O 1
ATOM 673 N N . MET A 1 86 ? -0.303 -8.324 -4.909 1.00 75.19 86 MET A N 1
ATOM 674 C CA . MET A 1 86 ? 0.315 -9.538 -4.398 1.00 75.19 86 MET A CA 1
ATOM 675 C C . MET A 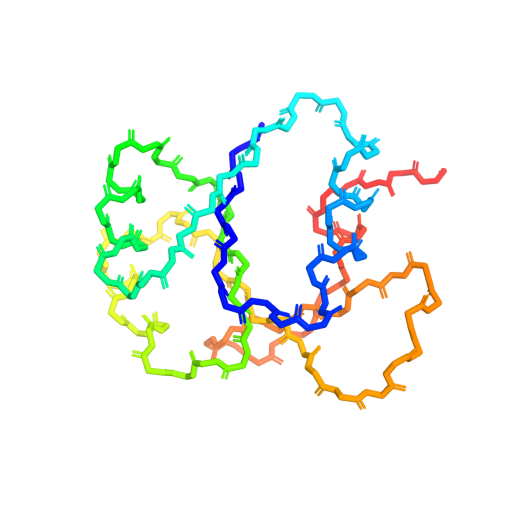1 86 ? 0.571 -9.379 -2.902 1.00 75.19 86 MET A C 1
ATOM 677 O O . MET A 1 86 ? 1.272 -8.462 -2.468 1.00 75.19 86 MET A O 1
ATOM 681 N N . HIS A 1 87 ? 0.036 -10.294 -2.097 1.00 70.69 87 HIS A N 1
ATOM 682 C CA . HIS A 1 87 ? 0.407 -10.390 -0.695 1.00 70.69 87 HIS A CA 1
ATOM 683 C C . HIS A 1 87 ? 1.853 -10.899 -0.611 1.00 70.69 87 HIS A C 1
ATOM 685 O O . HIS A 1 87 ? 2.145 -12.019 -1.034 1.00 70.69 87 HIS A O 1
ATOM 691 N N . PRO A 1 88 ? 2.775 -10.140 -0.015 1.00 63.28 88 PRO A N 1
ATOM 692 C CA . PRO A 1 88 ? 4.195 -10.372 -0.234 1.00 63.28 88 PRO A CA 1
ATOM 693 C C . PRO A 1 88 ? 4.772 -11.559 0.548 1.00 63.28 88 PRO A C 1
ATOM 695 O O . PRO A 1 88 ? 5.804 -12.096 0.164 1.00 63.28 88 PRO A O 1
ATOM 698 N N . VAL A 1 89 ? 4.103 -11.991 1.624 1.00 68.12 89 VAL A N 1
ATOM 699 C CA . VAL A 1 89 ? 4.489 -13.194 2.390 1.00 68.12 89 VAL A CA 1
ATOM 700 C C . VAL A 1 89 ? 3.892 -14.478 1.809 1.00 68.12 89 VAL A C 1
ATOM 702 O O . VAL A 1 89 ? 4.586 -15.477 1.685 1.00 68.12 89 VAL A O 1
ATOM 705 N N . SER A 1 90 ? 2.602 -14.472 1.464 1.00 74.06 90 SER A N 1
ATOM 706 C CA . SER A 1 90 ? 1.893 -15.670 1.000 1.00 74.06 90 SER A CA 1
ATOM 707 C C . SER A 1 90 ? 1.960 -15.877 -0.515 1.00 74.06 90 SER A C 1
ATOM 709 O O . SER A 1 90 ? 1.558 -16.935 -0.988 1.00 74.06 90 SER A O 1
ATOM 711 N N . GLY A 1 91 ? 2.396 -14.870 -1.280 1.00 69.12 91 GLY A N 1
ATOM 712 C CA . GLY A 1 91 ? 2.378 -14.885 -2.744 1.00 69.12 91 GLY A CA 1
ATOM 713 C C . GLY A 1 91 ? 0.970 -14.890 -3.349 1.00 69.12 91 GLY A C 1
ATOM 714 O O . GLY A 1 91 ? 0.827 -15.019 -4.558 1.00 69.12 91 GLY A O 1
ATOM 715 N N . LYS A 1 92 ? -0.088 -14.773 -2.534 1.00 75.12 92 LYS A N 1
ATOM 716 C CA . LYS A 1 92 ? -1.471 -14.762 -3.020 1.00 75.12 92 LYS A CA 1
ATOM 717 C C . LYS A 1 92 ? -1.770 -13.458 -3.747 1.00 75.12 92 LYS A C 1
ATOM 719 O O . LYS A 1 92 ? -1.448 -12.383 -3.247 1.00 75.12 92 LYS A O 1
ATOM 724 N N . HIS A 1 93 ? -2.455 -13.569 -4.878 1.00 77.62 93 HIS A N 1
ATOM 725 C CA . HIS A 1 93 ? -2.942 -12.427 -5.640 1.00 77.62 93 HIS A CA 1
ATOM 726 C C . HIS A 1 93 ? -4.371 -12.069 -5.204 1.00 77.62 93 HIS A C 1
ATOM 728 O O . HIS A 1 93 ? -5.207 -12.950 -4.985 1.00 77.62 93 HIS A O 1
ATOM 734 N N . ILE A 1 94 ? -4.654 -10.776 -5.070 1.00 75.44 94 ILE A N 1
ATOM 735 C CA . ILE A 1 94 ? -5.987 -10.216 -4.841 1.00 75.44 94 ILE A CA 1
ATOM 736 C C . ILE A 1 94 ? -6.158 -8.980 -5.720 1.00 75.44 94 ILE A C 1
ATOM 738 O O . ILE A 1 94 ? -5.207 -8.239 -5.940 1.00 75.44 94 ILE A O 1
ATOM 742 N N . SER A 1 95 ? -7.357 -8.748 -6.243 1.00 75.62 95 SER A N 1
ATOM 743 C CA . SER A 1 95 ? -7.623 -7.522 -6.988 1.00 75.62 95 SER A CA 1
ATOM 744 C C . SER A 1 95 ? -7.928 -6.365 -6.035 1.00 75.62 95 SER A C 1
ATOM 746 O O . SER A 1 95 ? -8.526 -6.571 -4.975 1.00 75.62 95 SER A O 1
ATOM 748 N N . LEU A 1 96 ? -7.509 -5.150 -6.385 1.00 74.50 96 LEU A N 1
ATOM 749 C CA . LEU A 1 96 ? -7.729 -3.957 -5.575 1.00 74.50 96 LEU A CA 1
ATOM 750 C C . LEU A 1 96 ? -9.229 -3.723 -5.368 1.00 74.50 96 LEU A C 1
ATOM 752 O O . LEU A 1 96 ? -9.640 -3.494 -4.236 1.00 74.50 96 LEU A O 1
ATOM 756 N N . ASN A 1 97 ? -10.062 -3.894 -6.401 1.00 70.62 97 ASN A N 1
ATOM 757 C CA . ASN A 1 97 ? -11.518 -3.762 -6.262 1.00 70.62 97 ASN A CA 1
ATOM 758 C C . ASN A 1 97 ? -12.104 -4.767 -5.258 1.00 70.62 97 ASN A C 1
ATOM 760 O O . ASN A 1 97 ? -13.008 -4.426 -4.494 1.00 70.62 97 ASN A O 1
ATOM 764 N N . LYS A 1 98 ? -11.576 -5.999 -5.230 1.00 74.88 98 LYS A N 1
ATOM 765 C CA . LYS A 1 98 ?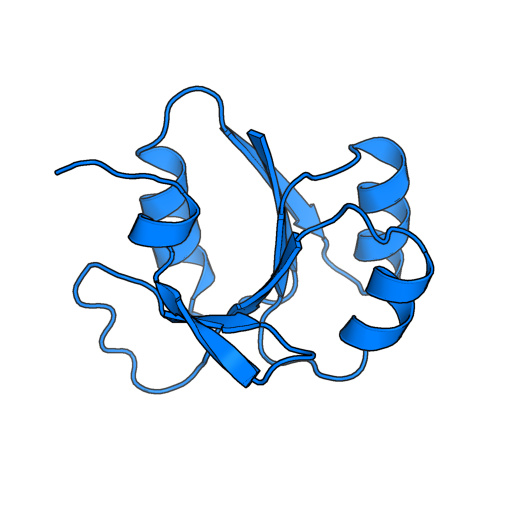 -11.987 -7.029 -4.269 1.00 74.88 98 LYS A CA 1
ATOM 766 C C . LYS A 1 98 ? -11.509 -6.713 -2.854 1.00 74.88 98 LYS A C 1
ATOM 768 O O . LYS A 1 98 ? -12.263 -6.935 -1.912 1.00 74.88 98 LYS A O 1
ATOM 773 N N . LEU A 1 99 ? -10.284 -6.207 -2.705 1.00 74.12 99 LEU A N 1
ATOM 774 C CA . LEU A 1 99 ? -9.721 -5.814 -1.411 1.00 74.12 99 LEU A CA 1
ATOM 775 C C . LEU A 1 99 ? -10.529 -4.681 -0.778 1.00 74.12 99 LEU A C 1
ATOM 777 O O . LEU A 1 99 ? -10.839 -4.722 0.407 1.00 74.12 99 LEU A O 1
ATOM 781 N N . ILE A 1 100 ? -10.875 -3.684 -1.585 1.00 67.56 100 ILE A N 1
ATOM 782 C CA . ILE A 1 100 ? -11.553 -2.483 -1.114 1.00 67.56 100 ILE A CA 1
ATOM 783 C C . ILE A 1 100 ? -13.090 -2.626 -1.128 1.00 67.56 100 ILE A C 1
ATOM 785 O O . ILE A 1 100 ? -13.810 -1.701 -0.771 1.00 67.56 100 ILE A O 1
ATOM 789 N N . GLY A 1 101 ? -13.606 -3.800 -1.504 1.00 60.06 101 GLY A N 1
ATOM 790 C CA . GLY A 1 101 ? -15.019 -4.142 -1.364 1.00 60.06 101 GLY A CA 1
ATOM 791 C C . GLY A 1 101 ? -15.964 -3.421 -2.326 1.00 60.06 101 GLY A C 1
ATOM 792 O O . GLY A 1 101 ? -17.142 -3.287 -1.996 1.00 60.06 101 GLY A O 1
ATOM 793 N N . VAL A 1 102 ? -15.498 -2.989 -3.508 1.00 53.56 102 VAL A N 1
ATOM 794 C CA . VAL A 1 102 ? -16.385 -2.432 -4.545 1.00 53.56 102 VAL A CA 1
ATOM 795 C C . VAL A 1 102 ? -17.378 -3.518 -4.971 1.00 53.56 102 VAL A C 1
ATOM 797 O O . VAL A 1 102 ? -17.058 -4.397 -5.774 1.00 53.56 102 VAL A O 1
ATOM 800 N N . LYS A 1 103 ? -18.599 -3.474 -4.427 1.00 44.53 103 LYS A N 1
ATOM 801 C CA . LYS A 1 103 ? -19.748 -4.177 -5.000 1.00 44.53 103 LYS A CA 1
ATOM 802 C C . LYS A 1 103 ? -20.144 -3.406 -6.257 1.00 44.53 103 LYS A C 1
ATOM 804 O O . LYS A 1 103 ? -20.533 -2.247 -6.155 1.00 44.53 103 LYS A O 1
ATOM 809 N N . ARG A 1 104 ? -19.958 -4.025 -7.424 1.00 47.22 104 ARG A N 1
ATOM 810 C CA . ARG A 1 104 ? -20.599 -3.559 -8.659 1.00 47.22 104 ARG A CA 1
ATOM 811 C C . ARG A 1 104 ? -22.113 -3.616 -8.522 1.00 47.22 104 ARG A C 1
ATOM 813 O O . ARG A 1 104 ? -22.588 -4.558 -7.846 1.00 47.22 104 ARG A O 1
#

Sequence (104 aa):
MKVLLYNLKNAIIGIIDSLNKLDDISIHFAVSENDVFSISKKIKPDIILIGNNKKIIPKLLAHNPDIQLFQVGDESGKYNNDIELMHPVSGKHISLNKLIGVKR

Radius of gyration: 12.77 Å; chains: 1; bounding box: 34×25×33 Å

Foldseek 3Di:
DEEEEEAAPPCVVLLCVLQVVDPPYDYHYDDDLVSVVVVCVVVVGQEYEYEPDLPSPVVVCVVRVNHQYWYWDDDDPPPPPWTWTARNPVRDIDIPCVVRVPDD

Secondary structure (DSSP, 8-state):
-EEEEES-GGGHHHHHHHHTTSTT-EEEEESSHHHHHHHHHHH--SEEEE-S-TTHHHHHHHH-TTSEEEEEP-S----SS--EEE-TTT--EEEHHHHTT---

pLDDT: mean 74.56, std 12.0, range [42.75, 90.88]